Protein AF-A0A9P6EUQ3-F1 (afdb_monomer_lite)

Organism: NCBI:txid979761

Secondary structure (DSSP, 8-state):
-PPPHHHHHHHHHHHHHHHHHHHHHHHSHHHHHHSTTGGGS-HHHHHHHHHTT--TT-----HHHHHHHHHHHHHHTT-S--HHHHHHH-TTT-S--B-TTTSSSB--HHHHHH-HHHHHHHHHHHHHHH--

Foldseek 3Di:
DDDDPVVVVVVVVVVVVVVVVVVVVCPDPLCVVQVPPPVVDPVQLLVCLLQVVCDPPHPDDDPVSVVSSVVSVCLSSVNDCQLVNVCVVCVPVRVDQADPQQRPDGGDSVCVQVVPRCVVVVVVSSVVSVVD

Radius of gyration: 20.25 Å; chains: 1; bounding box: 46×32×62 Å

Sequence (132 aa):
MGETMEDDVRQILKLQSAVRTHQQWVRQNRTKKYGKDWKAVEWSTTLDILHNKNRPWSMYTSVDDCERRAHRIKKLHGMLPTQVEMKKRYPDAYDDDKCRMCGMETETMEHVWECTVTREKQEEGWSRAIES

pLDDT: mean 86.92, std 9.46, range [43.19, 96.19]

Structure (mmCIF, N/CA/C/O backbone):
data_AF-A0A9P6EUQ3-F1
#
_entry.id   AF-A0A9P6EUQ3-F1
#
loop_
_atom_site.group_PDB
_atom_site.id
_atom_site.type_symbol
_atom_site.label_atom_id
_atom_site.label_alt_id
_atom_site.label_comp_id
_atom_site.label_asym_id
_atom_site.label_entity_id
_atom_site.label_seq_id
_atom_site.pdbx_PDB_ins_code
_atom_site.Cartn_x
_atom_site.Cartn_y
_atom_site.Cartn_z
_atom_site.occupancy
_atom_site.B_iso_or_equiv
_atom_site.auth_seq_id
_atom_site.auth_comp_id
_atom_site.auth_asym_id
_atom_site.auth_atom_id
_atom_site.pdbx_PDB_model_num
ATOM 1 N N . MET A 1 1 ? 23.066 -4.687 -45.065 1.00 43.19 1 MET A N 1
ATOM 2 C CA . MET A 1 1 ? 21.929 -5.261 -44.317 1.00 43.19 1 MET A CA 1
ATOM 3 C C . MET A 1 1 ? 20.915 -4.148 -44.171 1.00 43.19 1 MET A C 1
ATOM 5 O O . MET A 1 1 ? 21.216 -3.191 -43.477 1.00 43.19 1 MET A O 1
ATOM 9 N N . GLY A 1 2 ? 19.835 -4.177 -44.952 1.00 53.31 2 GLY A N 1
ATOM 10 C CA . GLY A 1 2 ? 18.817 -3.126 -44.908 1.00 53.31 2 GLY A CA 1
ATOM 11 C C . GLY A 1 2 ? 17.897 -3.349 -43.716 1.00 53.31 2 GLY A C 1
ATOM 12 O O . GLY A 1 2 ? 17.368 -4.448 -43.574 1.00 53.31 2 GLY A O 1
ATOM 13 N N . GLU A 1 3 ? 17.735 -2.335 -42.869 1.00 60.34 3 GLU A N 1
ATOM 14 C CA . GLU A 1 3 ? 16.628 -2.284 -41.914 1.00 60.34 3 GLU A CA 1
ATOM 15 C C . GLU A 1 3 ? 15.325 -2.265 -42.716 1.00 60.34 3 GLU A C 1
ATOM 17 O O . GLU A 1 3 ? 15.089 -1.384 -43.547 1.00 60.34 3 GLU A O 1
ATOM 22 N N . THR A 1 4 ? 14.511 -3.299 -42.544 1.00 59.72 4 THR A N 1
ATOM 23 C CA . THR A 1 4 ? 13.208 -3.401 -43.189 1.00 59.72 4 THR A CA 1
ATOM 24 C C . THR A 1 4 ? 12.240 -2.401 -42.564 1.00 59.72 4 THR A C 1
ATOM 26 O O . THR A 1 4 ? 12.168 -2.277 -41.346 1.00 59.72 4 THR A O 1
ATOM 29 N N . MET A 1 5 ? 11.447 -1.716 -43.395 1.00 61.06 5 MET A N 1
ATOM 30 C CA . MET A 1 5 ? 10.434 -0.719 -42.992 1.00 61.06 5 MET A CA 1
ATOM 31 C C . MET A 1 5 ? 9.461 -1.236 -41.907 1.00 61.06 5 MET A C 1
ATOM 33 O O . MET A 1 5 ? 8.904 -0.463 -41.131 1.00 61.06 5 MET A O 1
ATOM 37 N N . GLU A 1 6 ? 9.274 -2.557 -41.826 1.00 67.12 6 GLU A N 1
ATOM 38 C CA . GLU A 1 6 ? 8.454 -3.236 -40.815 1.00 67.12 6 GLU A CA 1
ATOM 39 C C . GLU A 1 6 ? 9.023 -3.147 -39.388 1.00 67.12 6 GLU A C 1
ATOM 41 O O . GLU A 1 6 ? 8.251 -3.083 -38.422 1.00 67.12 6 GLU A O 1
ATOM 46 N N . ASP A 1 7 ? 10.351 -3.118 -39.236 1.00 66.44 7 ASP A N 1
ATOM 47 C CA . ASP A 1 7 ? 10.997 -3.013 -37.925 1.00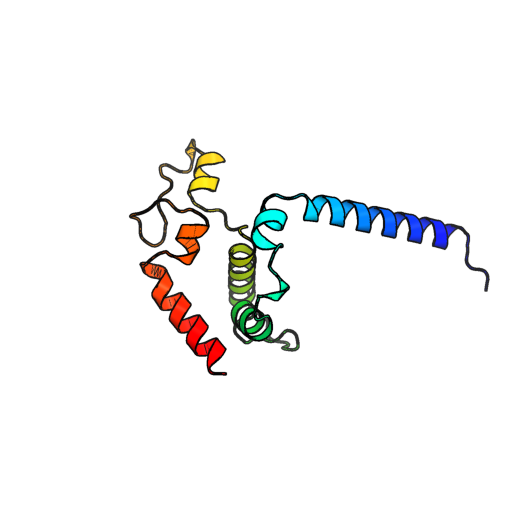 66.44 7 ASP A CA 1
ATOM 48 C C . ASP A 1 7 ? 10.755 -1.635 -37.300 1.00 66.44 7 ASP A C 1
ATOM 50 O O . ASP A 1 7 ? 10.506 -1.547 -36.095 1.00 66.44 7 ASP A O 1
ATOM 54 N N . ASP A 1 8 ? 10.716 -0.584 -38.121 1.00 79.94 8 ASP A N 1
ATOM 55 C CA . ASP A 1 8 ? 10.422 0.789 -37.699 1.00 79.94 8 ASP A CA 1
ATOM 56 C C . ASP A 1 8 ? 8.960 0.927 -37.223 1.00 79.94 8 ASP A C 1
ATOM 58 O O . ASP A 1 8 ? 8.683 1.359 -36.101 1.00 79.94 8 ASP A O 1
ATOM 62 N N . VAL A 1 9 ? 7.994 0.399 -37.988 1.00 88.44 9 VAL A N 1
ATOM 63 C CA . VAL A 1 9 ? 6.569 0.401 -37.591 1.00 88.44 9 VAL A CA 1
ATOM 64 C C . VAL A 1 9 ? 6.348 -0.334 -36.265 1.00 88.44 9 VAL A C 1
ATOM 66 O O . VAL A 1 9 ? 5.614 0.139 -35.389 1.00 88.44 9 VAL A O 1
ATOM 69 N N . ARG A 1 10 ? 6.999 -1.487 -36.068 1.00 88.69 10 ARG A N 1
ATOM 70 C CA . ARG A 1 10 ? 6.901 -2.241 -34.811 1.00 88.69 10 ARG A CA 1
ATOM 71 C C . ARG A 1 10 ? 7.485 -1.458 -33.635 1.00 88.69 10 ARG A C 1
ATOM 73 O O . ARG A 1 10 ? 6.921 -1.512 -32.538 1.00 88.69 10 ARG A O 1
ATOM 80 N N . GLN A 1 11 ? 8.601 -0.758 -33.830 1.00 89.88 11 GLN A N 1
ATOM 81 C CA . GLN A 1 11 ? 9.191 0.091 -32.795 1.00 89.88 11 GLN A CA 1
ATOM 82 C C . GLN A 1 11 ? 8.254 1.242 -32.420 1.00 89.88 11 GLN A C 1
ATOM 84 O O . GLN A 1 11 ? 7.998 1.451 -31.231 1.00 89.88 11 GLN A O 1
ATOM 89 N N . ILE A 1 12 ? 7.652 1.904 -33.410 1.00 92.19 12 ILE A N 1
ATOM 90 C CA . ILE A 1 12 ? 6.672 2.975 -33.188 1.00 92.19 12 ILE A CA 1
ATOM 91 C C . ILE A 1 12 ? 5.478 2.462 -32.370 1.00 92.19 12 ILE A C 1
ATOM 93 O O . ILE A 1 12 ? 5.097 3.081 -31.373 1.00 92.19 12 ILE A O 1
ATOM 97 N N . LEU A 1 13 ? 4.919 1.298 -32.717 1.00 94.12 13 LEU A N 1
ATOM 98 C CA . LEU A 1 13 ? 3.799 0.708 -31.974 1.00 94.12 13 LEU A CA 1
ATOM 99 C C . LEU A 1 13 ? 4.170 0.366 -30.522 1.00 94.12 13 LEU A C 1
ATOM 101 O O . LEU A 1 13 ? 3.380 0.616 -29.606 1.00 94.12 13 LEU A O 1
ATOM 105 N N . LYS A 1 14 ? 5.379 -0.162 -30.284 1.00 94.00 14 LYS A N 1
ATOM 106 C CA . LYS A 1 14 ? 5.884 -0.426 -28.925 1.00 94.00 14 LYS A CA 1
ATOM 107 C C . LYS A 1 14 ? 5.982 0.860 -28.108 1.00 94.00 14 LYS A C 1
ATOM 109 O O . LYS A 1 14 ? 5.517 0.887 -26.967 1.00 94.00 14 LYS A O 1
ATOM 114 N N . LEU A 1 15 ? 6.533 1.924 -28.693 1.00 94.12 15 LEU A N 1
ATOM 115 C CA . LEU A 1 15 ? 6.645 3.232 -28.044 1.00 94.12 15 LEU A CA 1
ATOM 116 C C . LEU A 1 15 ? 5.267 3.812 -27.719 1.00 94.12 15 LEU A C 1
ATOM 118 O O . LEU A 1 15 ? 5.026 4.233 -26.587 1.00 94.12 15 LEU A O 1
ATOM 122 N N . GLN A 1 16 ? 4.331 3.767 -28.670 1.00 95.88 16 GLN A N 1
ATOM 123 C CA . GLN A 1 16 ? 2.967 4.243 -28.457 1.00 95.88 16 GLN A CA 1
ATOM 124 C C . GLN A 1 16 ? 2.277 3.478 -27.321 1.00 95.88 16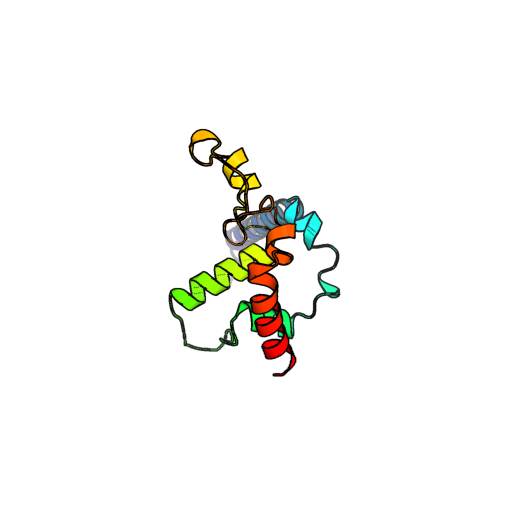 GLN A C 1
ATOM 126 O O . GLN A 1 16 ? 1.631 4.087 -26.464 1.00 95.88 16 GLN A O 1
ATOM 131 N N . SER A 1 17 ? 2.427 2.151 -27.284 1.00 95.50 17 SER A N 1
ATOM 132 C CA . SER A 1 17 ? 1.888 1.331 -26.199 1.00 95.50 17 SER A CA 1
ATOM 133 C C . SER A 1 17 ? 2.507 1.710 -24.854 1.00 95.50 17 SER A C 1
ATOM 135 O O . SER A 1 17 ? 1.774 1.923 -23.890 1.00 95.50 17 SER A O 1
ATOM 137 N N . ALA A 1 18 ? 3.834 1.855 -24.787 1.00 95.50 18 ALA A N 1
ATOM 138 C CA . ALA A 1 18 ? 4.536 2.234 -23.563 1.00 95.50 18 ALA A CA 1
ATOM 139 C C . ALA A 1 18 ? 4.058 3.594 -23.026 1.00 95.50 18 ALA A C 1
ATOM 141 O O . ALA A 1 18 ? 3.748 3.719 -21.839 1.00 95.50 18 ALA A O 1
ATOM 142 N N . VAL A 1 19 ? 3.912 4.590 -23.906 1.00 95.31 19 VAL A N 1
ATOM 143 C CA . VAL A 1 19 ? 3.407 5.923 -23.546 1.00 95.31 19 VAL A CA 1
ATOM 144 C C . VAL A 1 19 ? 1.975 5.841 -23.018 1.00 95.31 19 VAL A C 1
ATOM 146 O O . VAL A 1 19 ? 1.679 6.410 -21.967 1.00 95.31 19 VAL A O 1
ATOM 149 N N . ARG A 1 20 ? 1.085 5.105 -23.698 1.00 96.19 20 ARG A N 1
ATOM 150 C CA . ARG A 1 20 ? -0.313 4.936 -23.260 1.00 96.19 20 ARG A CA 1
ATOM 151 C C . ARG A 1 20 ? -0.397 4.292 -21.880 1.00 96.19 20 ARG A C 1
ATOM 153 O O . ARG A 1 20 ? -1.106 4.805 -21.014 1.00 96.19 20 ARG A O 1
ATOM 160 N N . THR A 1 21 ? 0.343 3.208 -21.661 1.00 94.25 21 THR A N 1
ATOM 161 C CA . THR A 1 21 ? 0.383 2.517 -20.367 1.00 94.25 21 THR A CA 1
ATOM 162 C C . THR A 1 21 ? 0.918 3.432 -19.271 1.00 94.25 21 THR A C 1
ATOM 164 O O . THR A 1 21 ? 0.317 3.517 -18.199 1.00 94.25 21 THR A O 1
ATOM 167 N N . HIS A 1 22 ? 1.995 4.175 -19.541 1.00 92.56 22 HIS A N 1
ATOM 168 C CA . HIS A 1 22 ? 2.554 5.124 -18.584 1.00 92.56 22 HIS A CA 1
ATOM 169 C C . HIS A 1 22 ? 1.547 6.224 -18.220 1.00 92.56 22 HIS A C 1
ATOM 171 O O . HIS A 1 22 ? 1.294 6.467 -17.041 1.00 92.56 22 HIS A O 1
ATOM 177 N N . GLN A 1 23 ? 0.896 6.838 -19.212 1.00 94.12 23 GLN A N 1
ATOM 178 C CA . GLN A 1 23 ? -0.121 7.865 -18.974 1.00 94.12 23 GLN A CA 1
ATOM 179 C C . GLN A 1 23 ? -1.301 7.332 -18.157 1.00 94.12 23 GLN A C 1
ATOM 181 O O . GLN A 1 23 ? -1.778 8.009 -17.243 1.00 94.12 23 GLN A O 1
ATOM 186 N N . GLN A 1 24 ? -1.770 6.121 -18.462 1.00 93.94 24 GLN A N 1
ATOM 187 C CA . GLN A 1 24 ? -2.839 5.484 -17.701 1.00 93.94 24 GLN A CA 1
ATOM 188 C C . GLN A 1 24 ? -2.420 5.256 -16.246 1.00 93.94 24 GLN A C 1
ATOM 190 O O . GLN A 1 24 ? -3.208 5.522 -15.341 1.00 93.94 24 GLN A O 1
ATOM 195 N N . TRP A 1 25 ? -1.188 4.804 -16.013 1.00 90.06 25 TRP A N 1
ATOM 196 C CA . TRP A 1 25 ? -0.651 4.577 -14.674 1.00 90.06 25 TRP A CA 1
ATOM 197 C C . TRP A 1 25 ? -0.498 5.871 -13.861 1.00 90.06 25 TRP A C 1
ATOM 199 O O . TRP A 1 25 ? -0.974 5.932 -12.726 1.00 90.06 25 TRP A O 1
ATOM 209 N N . VAL A 1 26 ? 0.069 6.931 -14.448 1.00 89.00 26 VAL A N 1
ATOM 210 C CA . VAL A 1 26 ? 0.232 8.246 -13.792 1.00 89.00 26 VAL A CA 1
ATOM 211 C C . VAL A 1 26 ? -1.118 8.853 -13.395 1.00 89.00 26 VAL A C 1
ATOM 213 O O . VAL A 1 26 ? -1.238 9.514 -12.364 1.00 89.00 26 VAL A O 1
ATOM 216 N N . ARG A 1 27 ? -2.169 8.619 -14.190 1.00 90.81 27 ARG A N 1
ATOM 217 C CA . ARG A 1 27 ? -3.506 9.179 -13.937 1.00 90.81 27 ARG A CA 1
ATOM 218 C C . ARG A 1 27 ? -4.244 8.542 -12.760 1.00 90.81 27 ARG A C 1
ATOM 220 O O . ARG A 1 27 ? -5.209 9.143 -12.286 1.00 90.81 27 ARG A O 1
ATOM 227 N N . GLN A 1 28 ? -3.818 7.375 -12.281 1.00 89.44 28 GLN A N 1
ATOM 228 C CA . GLN A 1 28 ? -4.483 6.680 -11.180 1.00 89.44 28 GLN A CA 1
ATOM 229 C C . GLN A 1 28 ? -4.386 7.482 -9.875 1.00 89.44 28 GLN A C 1
ATOM 231 O O . GLN A 1 28 ? -3.331 8.017 -9.537 1.00 89.44 28 GLN A O 1
ATOM 236 N N . ASN A 1 29 ? -5.479 7.519 -9.103 1.00 87.38 29 ASN A N 1
ATOM 237 C CA . ASN A 1 29 ? -5.545 8.276 -7.846 1.00 87.38 29 ASN A CA 1
ATOM 238 C C . ASN A 1 29 ? -4.446 7.865 -6.854 1.00 87.38 29 ASN A C 1
ATOM 240 O O . ASN A 1 29 ? -3.859 8.724 -6.204 1.00 87.38 29 ASN A O 1
ATOM 244 N N . ARG A 1 30 ? -4.106 6.569 -6.800 1.00 84.12 30 ARG A N 1
ATOM 245 C CA . ARG A 1 30 ? -3.011 6.058 -5.960 1.00 84.12 30 ARG A CA 1
ATOM 246 C C . ARG A 1 30 ? -1.653 6.641 -6.347 1.00 84.12 30 ARG A C 1
ATOM 248 O O . ARG A 1 30 ? -0.925 7.116 -5.486 1.00 84.12 30 ARG A O 1
ATOM 255 N N . THR A 1 31 ? -1.343 6.686 -7.641 1.00 86.19 31 THR A N 1
ATOM 256 C CA . THR A 1 31 ? -0.070 7.212 -8.147 1.00 86.19 31 THR A CA 1
ATOM 257 C C . THR A 1 31 ? 0.041 8.705 -7.856 1.00 86.19 31 THR A C 1
ATOM 259 O O . THR A 1 31 ? 1.089 9.175 -7.431 1.00 86.19 31 THR A O 1
ATOM 262 N N . LYS A 1 32 ? -1.066 9.448 -7.981 1.00 87.19 32 LYS A N 1
ATOM 263 C CA . LYS A 1 32 ? -1.125 10.869 -7.603 1.00 87.19 32 LYS A CA 1
ATOM 264 C C . LYS A 1 32 ? -0.970 11.109 -6.098 1.00 87.19 32 LYS A C 1
ATOM 266 O O . LYS A 1 32 ? -0.444 12.152 -5.721 1.00 87.19 32 LYS A O 1
ATOM 271 N N . LYS A 1 33 ? -1.460 10.192 -5.256 1.00 84.31 33 LYS A N 1
ATOM 272 C CA . LYS A 1 33 ? -1.377 10.287 -3.791 1.00 84.31 33 LYS A CA 1
ATOM 273 C C . LYS A 1 33 ? 0.038 9.997 -3.291 1.00 84.31 33 LYS A C 1
ATOM 275 O O . LYS A 1 33 ? 0.584 10.806 -2.556 1.00 84.31 33 LYS A O 1
ATOM 280 N N . TYR A 1 34 ? 0.632 8.885 -3.724 1.00 80.25 34 TYR A N 1
ATOM 281 C CA . TYR A 1 34 ? 1.909 8.391 -3.191 1.00 80.25 34 TYR A CA 1
ATOM 282 C C . TYR A 1 34 ? 3.139 8.774 -4.034 1.00 80.25 34 TYR A C 1
ATOM 284 O O . TYR A 1 34 ? 4.264 8.635 -3.573 1.00 80.25 34 TYR A O 1
ATOM 292 N N . GLY A 1 35 ? 2.963 9.249 -5.273 1.00 76.38 35 GLY A N 1
ATOM 293 C CA . GLY A 1 35 ? 4.071 9.494 -6.207 1.00 76.38 35 GLY A CA 1
ATOM 294 C C . GLY A 1 35 ? 4.721 10.879 -6.140 1.00 76.38 35 GLY A C 1
ATOM 295 O O . GLY A 1 35 ? 5.722 11.094 -6.820 1.00 76.38 35 GLY A O 1
ATOM 296 N N . LYS A 1 36 ? 4.171 11.827 -5.370 1.00 78.00 36 LYS A N 1
ATOM 297 C CA . LYS A 1 36 ? 4.661 13.220 -5.346 1.00 78.00 36 LYS A CA 1
ATOM 298 C C . LYS A 1 36 ? 6.056 13.348 -4.727 1.00 78.00 36 LYS A C 1
ATOM 300 O O . LYS A 1 36 ? 6.902 14.024 -5.302 1.00 78.00 36 LYS A O 1
ATOM 305 N N . ASP A 1 37 ? 6.312 12.614 -3.646 1.00 78.44 37 ASP A N 1
ATOM 306 C CA . ASP A 1 37 ? 7.520 12.766 -2.824 1.00 78.44 37 ASP A CA 1
ATOM 307 C C . ASP A 1 37 ? 8.443 11.542 -2.888 1.00 78.44 37 ASP A C 1
ATOM 309 O O . ASP A 1 37 ? 9.126 11.200 -1.928 1.00 78.44 37 ASP A O 1
ATOM 313 N N . TRP A 1 38 ? 8.512 10.871 -4.043 1.00 82.00 38 TRP A N 1
ATOM 314 C CA . TRP A 1 38 ? 9.338 9.665 -4.210 1.00 82.00 38 TRP A CA 1
ATOM 315 C C . TRP A 1 38 ? 10.834 9.909 -3.939 1.00 82.00 38 TRP A C 1
ATOM 317 O O . TRP A 1 38 ? 11.550 8.985 -3.566 1.00 82.00 38 TRP A O 1
ATOM 327 N N . LYS A 1 39 ? 11.314 11.148 -4.114 1.00 85.19 39 LYS A N 1
ATOM 328 C CA . LYS A 1 39 ? 12.706 11.536 -3.829 1.00 85.19 39 LYS A CA 1
ATOM 329 C C . LYS A 1 39 ? 13.016 11.635 -2.336 1.00 85.19 39 LYS A C 1
ATOM 331 O O . LYS A 1 39 ? 14.179 11.540 -1.972 1.00 85.19 39 LYS A O 1
ATOM 336 N N . ALA A 1 40 ? 12.005 11.862 -1.498 1.00 87.00 40 ALA A N 1
ATOM 337 C CA . ALA A 1 40 ? 12.171 11.931 -0.049 1.00 87.00 40 ALA A CA 1
ATOM 338 C C . ALA A 1 40 ? 12.241 10.536 0.595 1.00 87.00 40 ALA A C 1
ATOM 340 O O . ALA A 1 40 ? 12.563 10.416 1.773 1.00 87.00 40 ALA A O 1
ATOM 341 N N . VAL A 1 41 ? 11.933 9.484 -0.170 1.00 85.69 41 VAL A N 1
ATOM 342 C CA . VAL A 1 41 ? 11.982 8.101 0.299 1.00 85.69 41 VAL A CA 1
ATOM 343 C C . VAL A 1 41 ? 13.430 7.629 0.326 1.00 85.69 41 VAL A C 1
ATOM 345 O O . VAL A 1 41 ? 14.127 7.660 -0.689 1.00 85.69 41 VAL A O 1
ATOM 348 N N . GLU A 1 42 ? 13.867 7.145 1.485 1.00 89.75 42 GLU A N 1
ATOM 349 C CA . GLU A 1 42 ? 15.107 6.388 1.603 1.00 89.75 42 GLU A CA 1
ATOM 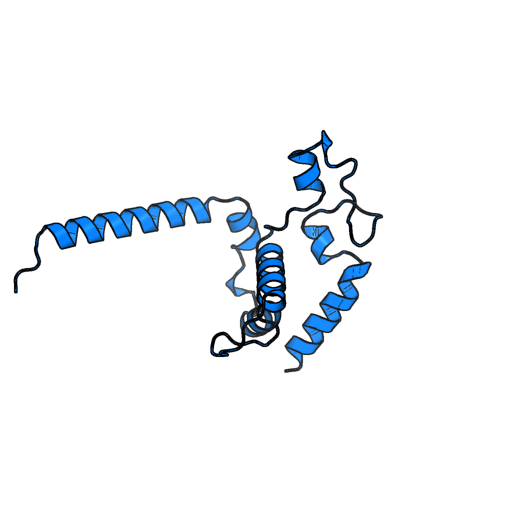350 C C . GLU A 1 42 ? 14.870 5.007 0.962 1.00 89.75 42 GLU A C 1
ATOM 352 O O . GLU A 1 42 ? 14.136 4.163 1.483 1.00 89.75 42 GLU A O 1
ATOM 357 N N . TRP A 1 43 ? 15.399 4.813 -0.248 1.00 88.19 43 TRP A N 1
ATOM 358 C CA . TRP A 1 43 ? 15.097 3.630 -1.053 1.00 88.19 43 TRP A CA 1
ATOM 359 C C . TRP A 1 43 ? 15.896 2.395 -0.647 1.00 88.19 43 TRP A C 1
ATOM 361 O O . TRP A 1 43 ? 15.429 1.292 -0.924 1.00 88.19 43 TRP A O 1
ATOM 371 N N . SER A 1 44 ? 17.067 2.535 -0.020 1.00 87.38 44 SER A N 1
ATOM 372 C CA . SER A 1 44 ? 17.913 1.380 0.293 1.00 87.38 44 SER A CA 1
ATOM 373 C C . SER A 1 44 ? 17.302 0.526 1.408 1.00 87.38 44 SER A C 1
ATOM 375 O O . SER A 1 44 ? 16.979 -0.641 1.179 1.00 87.38 44 SER A O 1
ATOM 377 N N . THR A 1 45 ? 16.984 1.134 2.548 1.00 87.50 45 THR A N 1
ATOM 378 C CA . THR A 1 45 ? 16.247 0.551 3.668 1.00 87.50 45 THR A CA 1
ATOM 379 C C . THR A 1 45 ? 14.843 0.140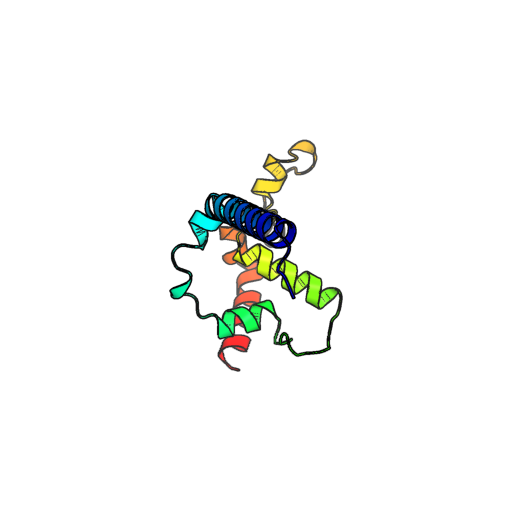 3.239 1.00 87.50 45 THR A C 1
ATOM 381 O O . THR A 1 45 ? 14.393 -0.951 3.591 1.00 87.50 45 THR A O 1
ATOM 384 N N . THR A 1 46 ? 14.147 0.947 2.423 1.00 88.88 46 THR A N 1
ATOM 385 C CA . THR A 1 46 ? 12.824 0.556 1.899 1.00 88.88 46 THR A CA 1
ATOM 386 C C . THR A 1 46 ? 12.910 -0.747 1.107 1.00 88.88 46 THR A C 1
ATOM 388 O O . THR A 1 46 ? 12.104 -1.653 1.328 1.00 88.88 46 THR A O 1
ATOM 391 N N . LEU A 1 47 ? 13.884 -0.882 0.202 1.00 88.44 47 LEU A N 1
ATOM 392 C CA . LEU A 1 47 ? 14.069 -2.106 -0.575 1.00 88.44 47 LEU A CA 1
ATOM 393 C C . LEU A 1 47 ? 14.473 -3.285 0.314 1.00 88.44 47 LEU A C 1
ATOM 395 O O . LEU A 1 47 ? 13.930 -4.372 0.124 1.00 88.44 47 LEU A O 1
ATOM 399 N N . ASP A 1 48 ? 15.328 -3.084 1.316 1.00 87.12 48 ASP A N 1
ATOM 400 C CA . ASP A 1 48 ? 15.697 -4.141 2.263 1.00 87.12 48 ASP A CA 1
ATOM 401 C C . ASP A 1 48 ? 14.495 -4.632 3.086 1.00 87.12 48 ASP A C 1
ATOM 403 O O . ASP A 1 48 ? 14.317 -5.845 3.258 1.00 87.12 48 ASP A O 1
ATOM 407 N N . ILE A 1 49 ? 13.608 -3.722 3.506 1.00 88.00 49 ILE A N 1
ATOM 408 C CA . ILE A 1 49 ? 12.332 -4.062 4.150 1.00 88.00 49 ILE A CA 1
ATOM 409 C C . ILE A 1 49 ? 11.421 -4.800 3.171 1.00 88.00 49 ILE A C 1
ATOM 411 O O . ILE A 1 49 ? 10.876 -5.843 3.524 1.00 88.00 49 ILE A O 1
ATOM 415 N N . LEU A 1 50 ? 11.235 -4.316 1.940 1.00 89.06 50 LEU A N 1
ATOM 416 C CA . LEU A 1 50 ? 10.378 -4.981 0.949 1.00 89.06 50 LEU A CA 1
ATOM 417 C C . LEU A 1 50 ? 10.853 -6.411 0.667 1.00 89.06 50 LEU A C 1
ATOM 419 O O . LEU A 1 50 ? 10.037 -7.331 0.606 1.00 89.06 50 LEU A O 1
ATOM 423 N N . HIS A 1 51 ? 12.166 -6.593 0.556 1.00 86.50 51 HIS A N 1
ATOM 424 C CA . HIS A 1 51 ? 12.808 -7.852 0.203 1.00 86.50 51 HIS A CA 1
ATOM 425 C C . HIS A 1 51 ? 13.167 -8.739 1.395 1.00 86.50 51 HIS A C 1
ATOM 427 O O . HIS A 1 51 ? 13.682 -9.827 1.184 1.00 86.50 51 HIS A O 1
ATOM 433 N N . ASN A 1 52 ? 12.914 -8.324 2.639 1.00 82.69 52 ASN A N 1
ATOM 434 C CA . ASN A 1 52 ? 13.300 -9.097 3.826 1.00 82.69 52 ASN A CA 1
ATOM 435 C C . ASN A 1 52 ? 14.805 -9.442 3.868 1.00 82.69 52 ASN A C 1
ATOM 437 O O . ASN A 1 52 ? 15.173 -10.543 4.272 1.00 82.69 52 ASN A O 1
ATOM 441 N N . LYS A 1 53 ? 15.668 -8.539 3.378 1.00 78.69 53 LYS A N 1
ATOM 442 C CA . LYS A 1 53 ? 17.106 -8.776 3.117 1.00 78.69 53 LYS A CA 1
ATOM 443 C C . LYS A 1 53 ? 17.416 -9.884 2.089 1.00 78.69 53 LYS A C 1
ATOM 445 O O . LYS A 1 53 ? 18.584 -10.140 1.800 1.00 78.69 53 LYS A O 1
ATOM 450 N N . ASN A 1 54 ? 16.404 -10.493 1.462 1.00 81.06 54 ASN A N 1
ATOM 451 C CA . ASN A 1 54 ? 16.555 -11.381 0.310 1.00 81.06 54 ASN A CA 1
ATOM 452 C C . ASN A 1 54 ? 16.809 -10.546 -0.956 1.00 81.06 54 ASN A C 1
ATOM 454 O O . ASN A 1 54 ? 15.898 -10.249 -1.739 1.00 81.06 54 ASN A O 1
ATOM 458 N N . ARG A 1 55 ? 18.063 -10.101 -1.108 1.00 73.38 55 ARG A N 1
ATOM 459 C CA . ARG A 1 55 ? 18.480 -9.198 -2.188 1.00 73.38 55 ARG A CA 1
ATOM 460 C C . ARG A 1 55 ? 18.122 -9.771 -3.567 1.00 73.38 55 ARG A C 1
ATOM 462 O O . ARG A 1 55 ? 18.152 -10.984 -3.736 1.00 73.38 55 ARG A O 1
ATOM 469 N N . PRO A 1 56 ? 17.860 -8.928 -4.582 1.00 68.44 56 PRO A N 1
ATOM 470 C CA . PRO A 1 56 ? 17.477 -9.388 -5.923 1.00 68.44 56 PRO A CA 1
ATOM 471 C C . PRO A 1 56 ? 18.455 -10.375 -6.582 1.00 68.44 56 PRO A C 1
ATOM 473 O O . PRO A 1 56 ? 18.047 -11.165 -7.423 1.00 68.44 56 PRO A O 1
ATOM 476 N N . TRP A 1 57 ? 19.733 -10.332 -6.197 1.00 74.56 57 TRP A N 1
ATOM 477 C CA . TRP A 1 57 ? 20.797 -11.215 -6.696 1.00 74.56 57 TRP A CA 1
ATOM 478 C C . TRP A 1 57 ? 20.840 -12.585 -6.006 1.00 74.56 57 TRP A C 1
ATOM 480 O O . TRP A 1 57 ? 21.613 -13.455 -6.395 1.00 74.56 57 TRP A O 1
ATOM 490 N N . SER A 1 58 ? 20.049 -12.763 -4.950 1.00 79.00 58 SER A N 1
ATOM 491 C CA . SER A 1 58 ? 19.897 -14.035 -4.261 1.00 79.00 58 SER A CA 1
ATOM 492 C C . SER A 1 58 ? 19.167 -15.030 -5.159 1.00 79.00 58 SER A C 1
ATOM 494 O O . SER A 1 58 ? 18.139 -14.709 -5.752 1.00 79.00 58 SER A O 1
ATOM 496 N N . MET A 1 59 ? 19.662 -16.265 -5.217 1.00 82.38 59 MET A N 1
ATOM 497 C CA . MET A 1 59 ? 18.964 -17.372 -5.884 1.00 82.38 59 MET A CA 1
ATOM 498 C C . MET A 1 59 ? 17.900 -18.026 -4.983 1.00 82.38 59 MET A C 1
ATOM 500 O O . MET A 1 59 ? 17.297 -19.026 -5.363 1.00 82.38 59 MET A O 1
ATOM 504 N N . TYR A 1 60 ? 17.666 -17.485 -3.783 1.00 79.88 60 TYR A N 1
ATOM 505 C CA . TYR A 1 60 ? 16.677 -18.003 -2.847 1.00 79.88 60 TYR A CA 1
ATOM 506 C C . TYR A 1 60 ? 15.282 -17.431 -3.129 1.00 79.88 60 TYR A C 1
ATOM 508 O O . TYR A 1 60 ? 15.070 -16.215 -3.130 1.00 79.88 60 TYR A O 1
ATOM 516 N N . THR A 1 61 ? 14.304 -18.318 -3.312 1.00 84.00 61 THR A N 1
ATOM 517 C CA . THR A 1 61 ? 12.886 -17.971 -3.436 1.00 84.00 61 THR A CA 1
ATOM 518 C C . THR A 1 61 ? 1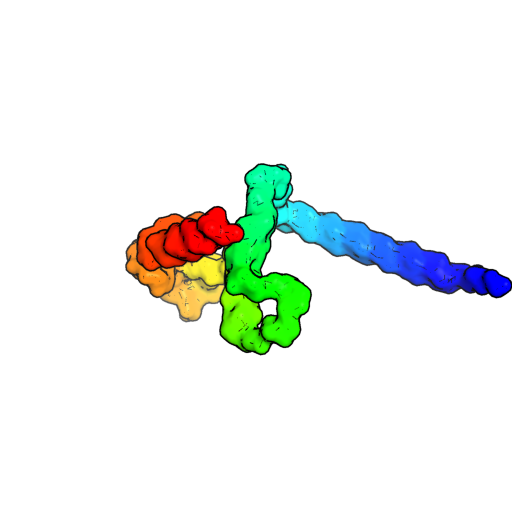2.032 -18.976 -2.669 1.00 84.00 61 THR A C 1
ATOM 520 O O . THR A 1 61 ? 12.300 -20.177 -2.684 1.00 84.00 61 THR A O 1
ATOM 523 N N . SER A 1 62 ? 11.005 -18.484 -1.981 1.00 90.06 62 SER A N 1
ATOM 524 C CA . SER A 1 62 ? 9.985 -19.307 -1.339 1.00 90.06 62 SER A CA 1
ATOM 525 C C . SER A 1 62 ? 8.616 -18.662 -1.531 1.00 90.06 62 SER A C 1
ATOM 527 O O . SER A 1 62 ? 8.515 -17.447 -1.715 1.00 90.06 62 SER A O 1
ATOM 529 N N . VAL A 1 63 ? 7.555 -19.471 -1.472 1.00 92.38 63 VAL A N 1
ATOM 530 C CA . VAL A 1 63 ? 6.173 -18.975 -1.584 1.00 92.38 63 VAL A CA 1
ATOM 531 C C . VAL A 1 63 ? 5.887 -17.929 -0.503 1.00 92.38 63 VAL A C 1
ATOM 533 O O . VAL A 1 63 ? 5.397 -16.850 -0.818 1.00 92.38 63 VAL A O 1
ATOM 536 N N . ASP A 1 64 ? 6.293 -18.198 0.740 1.00 89.62 64 ASP A N 1
ATOM 537 C CA . ASP A 1 64 ? 6.138 -17.269 1.866 1.00 89.62 64 ASP A CA 1
ATOM 538 C C . ASP A 1 64 ? 6.886 -15.937 1.643 1.00 89.62 64 ASP A C 1
ATOM 540 O O . ASP A 1 64 ? 6.317 -14.869 1.877 1.00 89.62 64 ASP A O 1
ATOM 544 N N . ASP A 1 65 ? 8.120 -15.960 1.120 1.00 87.75 65 ASP A N 1
ATOM 545 C CA . ASP A 1 65 ? 8.863 -14.728 0.808 1.00 87.75 65 ASP A CA 1
ATOM 546 C C . ASP A 1 65 ? 8.168 -13.921 -0.299 1.00 87.75 65 ASP A C 1
ATOM 548 O O . ASP A 1 65 ? 8.011 -12.701 -0.193 1.00 87.75 65 ASP A O 1
ATOM 552 N N . CYS A 1 66 ? 7.685 -14.602 -1.342 1.00 89.62 66 CYS A N 1
ATOM 553 C CA . CYS A 1 66 ? 6.936 -13.981 -2.431 1.00 89.62 66 CYS A CA 1
ATOM 554 C C . CYS A 1 66 ? 5.626 -13.346 -1.945 1.00 89.62 66 CYS A C 1
ATOM 556 O O . CYS A 1 66 ? 5.325 -12.207 -2.314 1.00 89.62 66 CYS A O 1
ATOM 558 N N . GLU A 1 67 ? 4.860 -14.042 -1.104 1.00 92.25 67 GLU A N 1
ATOM 55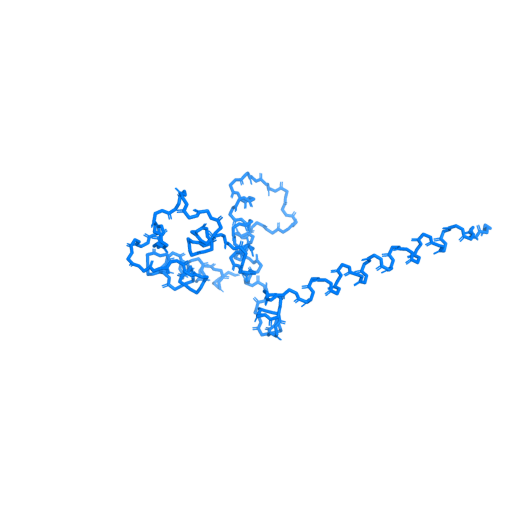9 C CA . GLU A 1 67 ? 3.603 -13.544 -0.540 1.00 92.25 67 GLU A CA 1
ATOM 560 C C . GLU A 1 67 ? 3.831 -12.332 0.367 1.00 92.25 67 GLU A C 1
ATOM 562 O O . GLU A 1 67 ? 3.159 -11.306 0.211 1.00 92.25 67 GLU A O 1
ATOM 567 N N . ARG A 1 68 ? 4.828 -12.396 1.259 1.00 90.00 68 ARG A N 1
ATOM 568 C CA . ARG A 1 68 ? 5.201 -11.275 2.136 1.00 90.00 68 ARG A CA 1
ATOM 569 C C . ARG A 1 68 ? 5.669 -10.068 1.337 1.00 90.00 68 ARG A C 1
ATOM 571 O O . ARG A 1 68 ? 5.221 -8.951 1.602 1.00 90.00 68 ARG A O 1
ATOM 578 N N . ARG A 1 69 ? 6.519 -10.272 0.330 1.00 90.81 69 ARG A N 1
ATOM 579 C CA . ARG A 1 69 ? 6.987 -9.203 -0.561 1.00 90.81 69 ARG A CA 1
ATOM 580 C C . ARG A 1 69 ? 5.823 -8.572 -1.318 1.00 90.81 69 ARG A C 1
ATOM 582 O O . ARG A 1 69 ? 5.692 -7.349 -1.334 1.00 90.81 69 ARG A O 1
ATOM 589 N N . ALA A 1 70 ? 4.934 -9.386 -1.888 1.00 92.88 70 ALA A N 1
ATOM 590 C CA . ALA A 1 70 ? 3.746 -8.900 -2.580 1.00 92.88 70 ALA A CA 1
ATOM 591 C C . ALA A 1 70 ? 2.833 -8.098 -1.643 1.00 92.88 70 ALA A C 1
ATOM 593 O O . ALA A 1 70 ? 2.330 -7.045 -2.034 1.00 92.88 70 ALA A O 1
ATOM 594 N N . HIS A 1 71 ? 2.642 -8.558 -0.405 1.00 92.06 71 HIS A N 1
ATOM 595 C CA . HIS A 1 71 ? 1.887 -7.831 0.610 1.00 92.06 71 HIS A CA 1
ATOM 596 C C . HIS A 1 71 ? 2.526 -6.470 0.924 1.00 92.06 71 HIS A C 1
ATOM 598 O O . HIS A 1 71 ? 1.838 -5.452 0.868 1.00 92.06 71 HIS A O 1
ATOM 604 N N . ARG A 1 72 ? 3.842 -6.420 1.178 1.00 91.31 72 ARG A N 1
ATOM 605 C CA . ARG A 1 72 ? 4.575 -5.175 1.476 1.00 91.31 72 ARG A CA 1
ATOM 606 C C . ARG A 1 72 ? 4.520 -4.174 0.316 1.00 91.31 72 ARG A C 1
ATOM 608 O O . ARG A 1 72 ? 4.236 -3.002 0.541 1.00 91.31 72 ARG A O 1
ATOM 615 N N . ILE A 1 73 ? 4.693 -4.636 -0.926 1.00 91.62 73 ILE A N 1
ATOM 616 C CA . ILE A 1 73 ? 4.567 -3.799 -2.133 1.00 91.62 73 ILE A CA 1
ATOM 617 C C . ILE A 1 73 ? 3.142 -3.251 -2.267 1.00 91.62 73 ILE A C 1
ATOM 619 O O . ILE A 1 73 ? 2.946 -2.059 -2.507 1.00 91.62 73 ILE A O 1
ATOM 623 N N . LYS A 1 74 ? 2.123 -4.104 -2.088 1.00 92.06 74 LYS A N 1
ATOM 624 C CA . LYS A 1 74 ? 0.721 -3.664 -2.115 1.00 92.06 74 LYS A CA 1
ATOM 625 C C . LYS A 1 74 ? 0.449 -2.632 -1.025 1.00 92.06 74 LYS A C 1
ATOM 627 O O . LYS A 1 74 ? -0.233 -1.652 -1.307 1.00 92.06 74 LYS A O 1
ATOM 632 N N . LYS A 1 75 ? 0.997 -2.817 0.177 1.00 91.06 75 LYS A N 1
ATOM 633 C CA . LYS A 1 75 ? 0.869 -1.873 1.291 1.00 91.06 75 LYS A CA 1
ATOM 634 C C . LYS A 1 75 ? 1.494 -0.517 0.945 1.00 91.06 75 LYS A C 1
ATOM 636 O O . LYS A 1 75 ? 0.798 0.492 1.013 1.00 91.06 75 LYS A O 1
ATOM 641 N N . LEU A 1 76 ? 2.743 -0.504 0.468 1.00 89.31 76 LEU A N 1
ATOM 642 C CA . LEU A 1 76 ? 3.472 0.707 0.059 1.00 89.31 76 LEU A CA 1
ATOM 643 C C . LEU A 1 76 ? 2.715 1.534 -0.993 1.00 89.31 76 LEU A C 1
ATOM 645 O O . LEU A 1 76 ? 2.661 2.756 -0.911 1.00 89.31 76 LEU A O 1
ATOM 649 N N . HIS A 1 77 ? 2.098 0.871 -1.971 1.00 87.56 77 HIS A N 1
ATOM 650 C CA . HIS A 1 77 ? 1.369 1.543 -3.052 1.00 87.56 77 HIS A CA 1
ATOM 651 C C . HIS A 1 77 ? -0.115 1.811 -2.758 1.00 87.56 77 HIS A C 1
ATOM 653 O O . HIS A 1 77 ? -0.842 2.253 -3.654 1.00 87.56 77 HIS A O 1
ATOM 659 N N . GLY A 1 78 ? -0.597 1.507 -1.551 1.00 88.81 78 GLY A N 1
ATOM 660 C CA . GLY A 1 78 ? -2.007 1.666 -1.203 1.00 88.81 78 GLY A CA 1
ATOM 661 C C . GLY A 1 78 ? -2.948 0.753 -2.000 1.00 88.81 78 GLY A C 1
ATOM 662 O O . GLY A 1 78 ? -4.045 1.159 -2.372 1.00 88.81 78 GLY A O 1
ATOM 663 N N . MET A 1 79 ? -2.504 -0.464 -2.318 1.00 90.25 79 MET A N 1
ATOM 664 C CA . MET A 1 79 ? -3.233 -1.465 -3.111 1.00 90.25 79 MET A CA 1
ATOM 665 C C . MET A 1 79 ? -3.768 -2.635 -2.276 1.00 90.25 79 MET A C 1
ATOM 667 O O . MET A 1 79 ? -4.318 -3.581 -2.845 1.00 90.25 79 MET A O 1
ATOM 671 N N . LEU A 1 80 ? -3.585 -2.618 -0.953 1.00 92.31 80 LEU A N 1
ATOM 672 C CA . LEU A 1 80 ? -4.198 -3.632 -0.101 1.00 92.31 80 LEU A CA 1
ATOM 673 C C . LEU A 1 80 ? -5.731 -3.517 -0.135 1.00 92.31 80 LEU A C 1
ATOM 675 O O . LEU A 1 80 ? -6.261 -2.404 -0.112 1.00 92.31 80 LEU A O 1
ATOM 679 N N . PRO A 1 81 ? -6.446 -4.653 -0.193 1.00 92.38 81 PRO A N 1
ATOM 680 C CA . PRO A 1 81 ? -7.898 -4.683 -0.100 1.00 92.38 81 PRO A CA 1
ATOM 681 C C . PRO A 1 81 ? -8.320 -4.474 1.359 1.00 92.38 81 PRO A C 1
ATOM 683 O O . PRO A 1 81 ? -8.543 -5.436 2.087 1.00 92.38 81 PRO A O 1
ATOM 686 N N . THR A 1 82 ? -8.379 -3.219 1.797 1.00 94.69 82 THR A N 1
ATOM 687 C CA . THR A 1 82 ? -8.810 -2.889 3.161 1.00 94.69 82 THR A CA 1
ATOM 688 C C . THR A 1 82 ? -10.276 -3.259 3.370 1.00 94.69 82 THR A C 1
ATOM 690 O O . THR A 1 82 ? -11.045 -3.281 2.404 1.00 94.69 82 THR A O 1
ATOM 693 N N . GLN A 1 83 ? -10.698 -3.527 4.609 1.00 95.81 83 GLN A N 1
ATOM 694 C CA . GLN A 1 83 ? -12.097 -3.892 4.864 1.00 95.81 83 GLN A CA 1
ATOM 695 C C . GLN A 1 83 ? -13.098 -2.839 4.367 1.00 95.81 83 GLN A C 1
ATOM 697 O O . GLN A 1 83 ? -14.122 -3.223 3.812 1.00 95.81 83 GLN A O 1
ATOM 702 N N . VAL A 1 84 ? -12.793 -1.536 4.461 1.00 95.75 84 VAL A N 1
ATOM 703 C CA . VAL A 1 84 ? -13.645 -0.474 3.880 1.00 95.75 84 VAL A CA 1
ATOM 704 C C . VAL A 1 84 ? -13.875 -0.690 2.386 1.00 95.75 84 VAL A C 1
ATOM 706 O O . VAL A 1 84 ? -15.003 -0.641 1.894 1.00 95.75 84 VAL A O 1
ATOM 709 N N . GLU A 1 85 ? -12.799 -0.952 1.646 1.00 94.12 85 GLU A N 1
ATOM 710 C CA . GLU A 1 85 ? -12.864 -1.171 0.205 1.00 94.12 85 GLU A CA 1
ATOM 711 C C . GLU A 1 85 ? -13.541 -2.501 -0.140 1.00 94.12 85 GLU A C 1
ATOM 713 O O . GLU A 1 85 ? -14.251 -2.584 -1.143 1.00 94.12 85 GLU A O 1
ATOM 718 N N . MET A 1 86 ? -13.351 -3.532 0.685 1.00 96.12 86 MET A N 1
ATOM 719 C CA . MET A 1 86 ? -13.993 -4.833 0.500 1.00 96.12 86 MET A CA 1
ATOM 720 C C . MET A 1 86 ? -15.493 -4.770 0.762 1.00 96.12 86 MET A C 1
ATOM 722 O O . MET A 1 86 ? -16.256 -5.206 -0.096 1.00 96.12 86 MET A O 1
ATOM 726 N N . LYS A 1 87 ? -15.926 -4.134 1.855 1.00 96.06 87 LYS A N 1
ATOM 727 C CA . LYS A 1 87 ? -17.342 -3.902 2.160 1.00 96.06 87 LYS A CA 1
ATOM 728 C C . LYS A 1 87 ? -18.032 -3.063 1.091 1.00 96.06 87 LYS A C 1
ATOM 730 O O . LYS A 1 87 ? -19.150 -3.364 0.692 1.00 96.06 87 LYS A O 1
ATOM 735 N N . LYS A 1 88 ? -17.345 -2.056 0.547 1.00 94.69 88 LYS A N 1
ATOM 736 C CA . LYS A 1 88 ? -17.862 -1.263 -0.577 1.00 94.69 88 LYS A CA 1
ATOM 737 C C . LYS A 1 88 ? -18.061 -2.087 -1.856 1.00 94.69 88 LYS A C 1
ATOM 739 O O . LYS A 1 88 ? -18.986 -1.808 -2.612 1.00 94.69 88 LYS A O 1
ATOM 744 N N . ARG A 1 89 ? -17.179 -3.054 -2.138 1.00 94.88 89 ARG A N 1
ATOM 745 C CA . ARG A 1 89 ? -17.259 -3.904 -3.344 1.00 94.88 89 ARG A CA 1
ATOM 746 C C . ARG A 1 89 ? -18.228 -5.071 -3.183 1.00 94.88 89 ARG A C 1
ATOM 748 O O . ARG A 1 89 ? -18.877 -5.438 -4.154 1.00 94.88 89 ARG A O 1
ATOM 755 N N . TYR A 1 90 ? -18.295 -5.643 -1.985 1.00 96.12 90 TYR A N 1
ATOM 756 C CA . TYR A 1 90 ? -19.037 -6.861 -1.675 1.00 96.12 90 TYR A CA 1
ATOM 757 C C . TYR A 1 90 ? -19.784 -6.705 -0.340 1.00 96.12 90 TYR A C 1
ATOM 759 O O . TYR A 1 90 ? -19.405 -7.337 0.648 1.00 96.12 90 TYR A O 1
ATOM 767 N N . PRO A 1 91 ? -20.831 -5.862 -0.286 1.00 95.25 91 PRO A N 1
ATOM 768 C CA . PRO A 1 91 ? -21.530 -5.555 0.963 1.00 95.25 91 PRO A CA 1
ATOM 769 C C . PRO A 1 91 ? -22.177 -6.788 1.606 1.00 95.25 91 PRO A C 1
ATOM 771 O O . PRO A 1 91 ? -22.197 -6.883 2.825 1.00 95.25 91 PRO A O 1
ATOM 774 N N . ASP A 1 92 ? -22.625 -7.756 0.802 1.00 96.06 92 ASP A N 1
ATOM 775 C CA . ASP A 1 92 ? -23.278 -8.977 1.297 1.00 96.06 92 ASP A CA 1
ATOM 776 C C . ASP A 1 92 ? -22.294 -9.999 1.892 1.00 96.06 92 ASP A C 1
ATOM 778 O O . ASP A 1 92 ? -22.701 -10.901 2.617 1.00 96.06 92 ASP A O 1
ATOM 782 N N . ALA A 1 93 ? -21.000 -9.893 1.566 1.00 94.88 93 ALA A N 1
ATOM 783 C CA . ALA A 1 93 ? -19.962 -10.812 2.045 1.00 94.88 93 ALA A CA 1
ATOM 784 C C . ALA A 1 93 ? -19.136 -10.239 3.211 1.00 94.88 93 ALA A C 1
ATOM 786 O O . ALA A 1 93 ? -18.336 -10.959 3.809 1.00 94.88 93 ALA A O 1
ATOM 787 N N . TYR A 1 94 ? -19.284 -8.943 3.506 1.00 94.56 94 TYR A N 1
ATOM 788 C CA . TYR A 1 94 ? -18.507 -8.222 4.513 1.00 94.56 94 TYR A CA 1
ATOM 789 C C . TYR A 1 94 ? -19.440 -7.432 5.438 1.00 94.56 94 TYR A C 1
ATOM 791 O O . TYR A 1 94 ? -19.817 -6.296 5.144 1.00 94.56 94 TYR A O 1
ATOM 799 N N . ASP A 1 95 ? -19.760 -8.030 6.587 1.00 92.44 95 ASP A N 1
ATOM 800 C CA . ASP A 1 95 ? -20.694 -7.470 7.575 1.00 92.44 95 ASP A CA 1
ATOM 801 C C . ASP A 1 95 ? -20.227 -6.117 8.141 1.00 92.44 95 ASP A C 1
ATOM 803 O O . ASP A 1 95 ? -21.009 -5.176 8.316 1.00 92.44 95 ASP A O 1
ATOM 807 N N . ASP A 1 96 ? -18.925 -5.975 8.386 1.00 94.56 96 ASP A N 1
ATOM 808 C CA . ASP A 1 96 ? -18.301 -4.766 8.913 1.00 94.56 96 ASP A CA 1
ATOM 809 C C . ASP A 1 96 ? -17.023 -4.388 8.155 1.00 94.56 96 ASP A C 1
ATOM 811 O O . ASP A 1 96 ? -16.528 -5.119 7.295 1.00 94.56 96 ASP A O 1
ATOM 815 N N . ASP A 1 97 ? -16.543 -3.177 8.428 1.00 95.69 97 ASP A N 1
ATOM 816 C CA . ASP A 1 97 ? -15.311 -2.630 7.876 1.00 95.69 97 ASP A CA 1
ATOM 817 C C . ASP A 1 97 ? -14.183 -2.559 8.919 1.00 95.69 97 ASP A C 1
ATOM 819 O O . ASP A 1 97 ? -13.230 -1.798 8.745 1.00 95.69 97 ASP A O 1
ATOM 823 N N . LYS A 1 98 ? -14.265 -3.337 10.004 1.00 96.12 98 LYS A N 1
ATOM 824 C CA . LYS A 1 98 ? -13.313 -3.272 11.117 1.00 96.12 98 LYS A CA 1
ATOM 825 C C . LYS A 1 98 ? -12.006 -3.968 10.777 1.00 96.12 98 LYS A C 1
ATOM 827 O O . LYS A 1 98 ? -11.981 -5.012 10.133 1.00 96.12 98 LYS A O 1
ATOM 832 N N . CYS A 1 99 ? -10.895 -3.429 11.264 1.00 94.44 99 CYS A N 1
ATOM 833 C CA . CYS A 1 99 ? -9.586 -4.024 11.047 1.00 94.44 99 CYS A CA 1
ATOM 834 C C . CYS A 1 99 ? -9.524 -5.458 11.559 1.00 94.44 99 CYS A C 1
ATOM 836 O O . CYS A 1 99 ? -9.844 -5.736 12.714 1.00 94.44 99 CYS A O 1
ATOM 838 N N . ARG A 1 100 ? -9.031 -6.367 10.714 1.00 90.62 100 ARG A N 1
ATOM 839 C CA . ARG A 1 100 ? -8.895 -7.787 11.072 1.00 90.62 100 ARG A CA 1
ATOM 840 C C . ARG A 1 100 ? -7.824 -8.040 12.131 1.00 90.62 100 ARG A C 1
ATOM 842 O O . ARG A 1 100 ? -7.808 -9.108 12.730 1.00 90.62 100 ARG A O 1
ATOM 849 N N . MET A 1 101 ? -6.945 -7.066 12.357 1.00 91.50 101 MET A N 1
ATOM 850 C CA . MET A 1 101 ? -5.860 -7.159 13.329 1.00 91.50 101 MET A CA 1
ATOM 851 C C . MET A 1 101 ? -6.272 -6.645 14.709 1.00 91.50 101 MET A C 1
ATOM 853 O O . MET A 1 101 ? -6.023 -7.329 15.696 1.00 91.50 101 MET A O 1
ATOM 857 N N . CYS A 1 102 ? -6.887 -5.457 14.797 1.00 92.81 102 CYS A N 1
ATOM 858 C CA . CYS A 1 102 ? -7.280 -4.872 16.085 1.00 92.81 102 CYS A CA 1
ATOM 859 C C . CYS A 1 102 ? -8.755 -5.087 16.453 1.00 92.81 102 CYS A C 1
ATOM 861 O O . CYS A 1 102 ? -9.088 -5.045 17.632 1.00 92.81 102 CYS A O 1
ATOM 863 N N . GLY A 1 103 ? -9.646 -5.287 15.477 1.00 92.25 103 GLY A N 1
ATOM 864 C CA . GLY A 1 103 ? -11.088 -5.468 15.683 1.00 92.25 103 GLY A CA 1
ATOM 865 C C . GLY A 1 103 ? -11.841 -4.247 16.231 1.00 92.25 103 GLY A C 1
ATOM 866 O O . GLY A 1 103 ? -13.040 -4.344 16.492 1.00 92.25 103 GLY A O 1
ATOM 867 N N . MET A 1 104 ? -11.166 -3.111 16.425 1.00 90.44 104 MET A N 1
ATOM 868 C CA . MET A 1 104 ? -11.727 -1.926 17.087 1.00 90.44 104 MET A CA 1
ATOM 869 C C . MET A 1 104 ? -12.064 -0.812 16.097 1.00 90.44 104 MET A C 1
ATOM 871 O O . MET A 1 104 ? -13.188 -0.315 16.092 1.00 90.44 104 MET A O 1
ATOM 875 N N . GLU A 1 105 ? -11.104 -0.439 15.254 1.00 94.12 105 GLU A N 1
ATOM 876 C CA . GLU A 1 105 ? -11.226 0.671 14.308 1.00 94.12 105 GLU A CA 1
ATOM 877 C C . GLU A 1 105 ? -11.519 0.182 12.889 1.00 94.12 105 GLU A C 1
ATOM 879 O O . GLU A 1 105 ? -11.224 -0.958 12.525 1.00 94.12 105 GLU A O 1
ATOM 884 N N . THR A 1 106 ? -12.077 1.068 12.068 1.00 95.75 106 THR A N 1
ATOM 885 C CA . THR A 1 106 ? -12.306 0.830 10.644 1.00 95.75 106 THR A CA 1
ATOM 886 C C . THR A 1 106 ? -10.980 0.667 9.889 1.00 95.75 106 THR A C 1
ATOM 888 O O . THR A 1 106 ? -10.072 1.490 9.996 1.00 95.75 106 THR A O 1
ATOM 891 N N . GLU A 1 107 ? -10.866 -0.384 9.075 1.00 95.69 107 GLU A N 1
ATOM 892 C CA . GLU A 1 107 ? -9.674 -0.674 8.281 1.00 95.69 107 GLU A CA 1
ATOM 893 C C . GLU A 1 107 ? -9.609 0.227 7.043 1.00 95.69 107 GLU A C 1
ATOM 895 O O . GLU A 1 107 ? -10.112 -0.099 5.962 1.00 95.69 107 GLU A O 1
ATOM 900 N N . THR A 1 108 ? -8.967 1.378 7.196 1.00 95.00 108 THR A N 1
ATOM 901 C CA . THR A 1 108 ? -8.531 2.232 6.087 1.00 95.00 108 THR A CA 1
ATOM 902 C C . THR A 1 108 ? -7.087 1.914 5.700 1.00 95.00 108 THR A C 1
ATOM 904 O O . THR A 1 108 ? -6.393 1.154 6.378 1.00 95.00 108 THR A O 1
ATOM 907 N N . MET A 1 109 ? -6.603 2.488 4.594 1.00 91.94 109 MET A N 1
ATOM 908 C CA . MET A 1 109 ? -5.198 2.310 4.215 1.00 91.94 109 MET A CA 1
ATOM 909 C C . MET A 1 109 ? -4.267 2.933 5.257 1.00 91.94 109 MET A C 1
ATOM 911 O O . MET A 1 109 ? -3.207 2.388 5.538 1.00 91.94 109 MET A O 1
ATOM 915 N N . GLU A 1 110 ? -4.677 4.058 5.833 1.00 91.88 110 GLU A N 1
ATOM 916 C CA . GLU A 1 110 ? -3.990 4.771 6.905 1.00 91.88 110 GLU A CA 1
ATOM 917 C C . GLU A 1 110 ? -3.924 3.904 8.168 1.00 91.88 110 GLU A C 1
ATOM 919 O O . GLU A 1 110 ? -2.835 3.653 8.685 1.00 91.88 110 GLU A O 1
ATOM 924 N N . HIS A 1 111 ? -5.052 3.311 8.577 1.00 94.31 111 HIS A N 1
ATOM 925 C CA . HIS A 1 111 ? -5.089 2.415 9.731 1.00 94.31 111 HIS A CA 1
ATOM 926 C C . HIS A 1 111 ? -4.178 1.191 9.547 1.00 94.31 111 HIS A C 1
ATOM 928 O O . HIS A 1 111 ? -3.562 0.736 10.500 1.00 94.31 111 HIS A O 1
ATOM 934 N N . VAL A 1 112 ? -3.994 0.665 8.331 1.00 91.81 112 VAL A N 1
ATOM 935 C CA . VAL A 1 112 ? -3.049 -0.448 8.097 1.00 91.81 112 VAL A CA 1
ATOM 936 C C . VAL A 1 112 ? -1.595 -0.082 8.455 1.00 91.81 112 VAL A C 1
ATOM 938 O O . VAL A 1 112 ? -0.795 -0.971 8.772 1.00 91.81 112 VAL A O 1
ATOM 941 N N . TRP A 1 113 ? -1.223 1.199 8.421 1.00 90.06 113 TRP A N 1
ATOM 942 C CA . TRP A 1 113 ? 0.080 1.680 8.896 1.00 90.06 113 TRP A CA 1
ATOM 943 C C . TRP A 1 113 ? 0.085 1.962 10.399 1.00 90.06 113 TRP A C 1
ATOM 945 O O . TRP A 1 113 ? 1.066 1.652 11.068 1.00 90.06 113 TRP A O 1
ATOM 955 N N . GLU A 1 114 ? -1.014 2.493 10.928 1.00 91.81 114 GLU A N 1
ATOM 956 C CA . GLU A 1 114 ? -1.102 3.010 12.301 1.00 91.81 114 GLU A CA 1
ATOM 957 C C . GLU A 1 114 ? -1.674 2.005 13.314 1.00 91.81 114 GLU A C 1
ATOM 959 O O . GLU A 1 114 ? -1.624 2.243 14.519 1.00 91.81 114 GLU A O 1
ATOM 964 N N . CYS A 1 115 ? -2.180 0.861 12.844 1.00 93.00 115 CYS A N 1
ATOM 965 C CA . CYS A 1 115 ? -2.848 -0.149 13.655 1.00 93.00 115 CYS A CA 1
ATOM 966 C C . CYS A 1 115 ? -1.965 -0.580 14.826 1.00 93.00 115 CYS A C 1
ATOM 968 O O . CYS A 1 115 ? -0.960 -1.271 14.632 1.00 93.00 115 CYS A O 1
ATOM 970 N N . THR A 1 116 ? -2.413 -0.277 16.043 1.00 88.56 116 THR A N 1
ATOM 971 C CA . THR A 1 116 ? -1.690 -0.489 17.308 1.00 88.56 116 THR A CA 1
ATOM 972 C C . THR A 1 116 ? -1.143 -1.908 17.467 1.00 88.56 116 THR A C 1
ATOM 974 O O . THR A 1 116 ? 0.019 -2.080 17.813 1.00 88.56 116 THR A O 1
ATOM 977 N N . VAL A 1 117 ? -1.935 -2.923 17.107 1.00 89.56 117 VAL A N 1
ATOM 978 C CA . VAL A 1 117 ? -1.554 -4.348 17.186 1.00 89.56 117 VAL A CA 1
ATOM 979 C C . VAL A 1 117 ? -0.411 -4.721 16.235 1.00 89.56 117 VAL A C 1
ATOM 981 O O . VAL A 1 117 ? 0.363 -5.639 16.500 1.00 89.56 117 VAL A O 1
ATOM 984 N N . THR A 1 118 ? -0.308 -4.042 15.094 1.00 87.62 118 THR A N 1
ATOM 985 C CA . THR A 1 118 ? 0.721 -4.344 14.087 1.00 87.62 118 THR A CA 1
ATOM 986 C C . THR A 1 118 ? 1.884 -3.369 14.120 1.00 87.62 118 THR A C 1
ATOM 988 O O . THR A 1 118 ? 2.926 -3.684 13.554 1.00 87.62 118 THR A O 1
ATOM 991 N N . ARG A 1 119 ? 1.716 -2.205 14.753 1.00 86.06 119 ARG A N 1
ATOM 992 C CA . ARG A 1 119 ? 2.694 -1.120 14.745 1.00 86.06 119 ARG A CA 1
ATOM 993 C C . ARG A 1 119 ? 4.007 -1.538 15.393 1.00 86.06 119 ARG A C 1
ATOM 995 O O . ARG A 1 119 ? 5.043 -1.384 14.767 1.00 86.06 119 ARG A O 1
ATOM 1002 N N . GLU A 1 120 ? 3.953 -2.178 16.556 1.00 82.06 120 GLU A N 1
ATOM 1003 C CA . GLU A 1 120 ? 5.147 -2.668 17.263 1.00 82.06 120 GLU A CA 1
ATOM 1004 C C . GLU A 1 120 ? 5.970 -3.633 16.390 1.00 82.06 120 GLU A C 1
ATOM 1006 O O . GLU A 1 120 ? 7.159 -3.430 16.165 1.00 82.06 120 GLU A O 1
ATOM 1011 N N . LYS A 1 121 ? 5.314 -4.614 15.756 1.00 81.50 121 LYS A N 1
ATOM 1012 C CA . LYS A 1 121 ? 5.978 -5.549 14.826 1.00 81.50 121 LYS A CA 1
ATOM 1013 C C . LYS A 1 121 ? 6.550 -4.859 13.585 1.00 81.50 121 LYS A C 1
ATOM 1015 O O . LYS A 1 121 ? 7.525 -5.339 13.003 1.00 81.50 121 LYS A O 1
ATOM 1020 N N . GLN A 1 122 ? 5.916 -3.779 13.125 1.00 82.94 122 GLN A N 1
ATOM 1021 C CA . GLN A 1 122 ? 6.425 -2.975 12.014 1.00 82.94 122 GLN A CA 1
ATOM 1022 C C . GLN A 1 122 ? 7.675 -2.205 12.438 1.00 82.94 122 GLN A C 1
ATOM 1024 O O . GLN A 1 122 ? 8.680 -2.281 11.736 1.00 82.94 122 GLN A O 1
ATOM 1029 N N . GLU A 1 123 ? 7.634 -1.550 13.598 1.00 83.31 123 GLU A N 1
ATOM 1030 C CA . GLU A 1 123 ? 8.751 -0.807 14.184 1.00 83.31 123 GLU A CA 1
ATOM 1031 C C . GLU A 1 123 ? 9.957 -1.722 14.427 1.00 83.31 123 GLU A C 1
ATOM 1033 O O . GLU A 1 123 ? 11.051 -1.408 13.974 1.00 83.31 123 GLU A O 1
ATOM 1038 N N . GLU A 1 124 ? 9.769 -2.915 14.998 1.00 81.81 124 GLU A N 1
ATOM 1039 C CA . GLU A 1 124 ? 10.833 -3.926 15.123 1.00 81.81 124 GLU A CA 1
ATOM 1040 C C . GLU A 1 124 ? 11.435 -4.335 13.768 1.00 81.81 124 GLU A C 1
ATOM 1042 O O . GLU A 1 124 ? 12.627 -4.636 13.645 1.00 81.81 124 GLU A O 1
ATOM 1047 N N . GLY A 1 125 ? 10.602 -4.417 12.729 1.00 78.62 125 GLY A N 1
ATOM 1048 C CA . GLY A 1 125 ? 11.049 -4.681 11.364 1.00 78.62 125 GLY A CA 1
ATOM 1049 C C . GLY A 1 125 ? 11.888 -3.537 10.798 1.00 78.62 125 GLY A C 1
ATOM 1050 O O . GLY A 1 125 ? 12.893 -3.795 10.136 1.00 78.62 125 GLY A O 1
ATOM 1051 N N . TRP A 1 126 ? 11.493 -2.295 11.074 1.00 83.00 126 TRP A N 1
ATOM 1052 C CA . TRP A 1 126 ? 12.183 -1.090 10.621 1.00 83.00 126 TRP A CA 1
ATOM 1053 C C . TRP A 1 126 ? 13.502 -0.876 11.359 1.00 83.00 126 TRP A C 1
ATOM 1055 O O . TRP A 1 126 ? 14.520 -0.693 10.699 1.00 83.00 126 TRP A O 1
ATOM 1065 N N . SER A 1 127 ? 13.526 -1.001 12.689 1.00 82.88 127 SER A N 1
ATOM 1066 C CA . SER A 1 127 ? 14.750 -0.877 13.494 1.00 82.88 127 SER A CA 1
ATOM 1067 C C . SER A 1 127 ? 15.820 -1.867 13.031 1.00 82.88 127 SER A C 1
ATOM 1069 O O . SER A 1 127 ? 16.942 -1.475 12.724 1.00 82.88 127 SER A O 1
ATOM 1071 N N . ARG A 1 128 ? 15.447 -3.138 12.813 1.00 79.00 128 ARG A N 1
ATOM 1072 C CA . ARG A 1 128 ? 16.364 -4.162 12.273 1.00 79.00 128 ARG A CA 1
ATOM 1073 C C . ARG A 1 128 ? 16.860 -3.892 10.851 1.00 79.00 128 ARG A C 1
ATOM 1075 O O . ARG A 1 128 ? 17.846 -4.507 10.431 1.00 79.00 128 ARG A O 1
ATOM 1082 N N . ALA A 1 129 ? 16.132 -3.098 10.072 1.00 77.94 129 ALA A N 1
ATOM 1083 C CA . ALA A 1 129 ? 16.526 -2.726 8.718 1.00 77.94 129 ALA A CA 1
ATOM 1084 C C . ALA A 1 129 ? 17.434 -1.490 8.705 1.00 77.94 129 ALA A C 1
ATOM 1086 O O . ALA A 1 129 ? 18.301 -1.411 7.848 1.00 77.94 129 ALA A O 1
ATOM 1087 N N . ILE A 1 130 ? 17.257 -0.565 9.653 1.00 77.62 130 ILE A N 1
ATOM 1088 C CA . ILE A 1 130 ? 18.097 0.632 9.808 1.00 77.62 130 ILE A CA 1
ATOM 1089 C C . ILE A 1 130 ? 19.471 0.273 10.394 1.00 77.62 130 ILE A C 1
ATOM 1091 O O . ILE A 1 130 ? 20.474 0.870 10.022 1.00 77.62 130 ILE A O 1
ATOM 1095 N N . GLU A 1 131 ? 19.526 -0.700 11.306 1.00 72.38 131 GLU A N 1
ATOM 1096 C CA . GLU A 1 131 ? 20.759 -1.105 11.997 1.00 72.38 131 GLU A CA 1
ATOM 1097 C C . GLU A 1 131 ? 21.713 -1.987 11.164 1.00 72.38 131 GLU A C 1
ATOM 1099 O O . GLU A 1 131 ? 22.797 -2.312 11.649 1.00 72.38 131 GLU A O 1
ATOM 1104 N N . SER A 1 132 ? 21.346 -2.405 9.942 1.00 57.09 132 SER A N 1
ATOM 1105 C CA . SER A 1 132 ? 22.214 -3.227 9.072 1.00 57.09 132 SER A CA 1
ATOM 1106 C C . SER A 1 132 ? 22.691 -2.504 7.834 1.00 57.09 132 SER A C 1
ATOM 1108 O O . SER A 1 132 ? 23.852 -2.750 7.447 1.00 57.09 132 SER A O 1
#